Protein AF-A0A955V142-F1 (afdb_monomer_lite)

Foldseek 3Di:
DDDPPPPPDQQQEEEECDDPQLADPCLQVLSVQLRHHYDYDDLVVVPDPDDDDPDPCVVCDLVRHQEYEHELVSDDPDDRSHQYEYEYDPVSVVPDDPDVSYHYAYPSHYNVGVVVVCQVRPPPDRDPFRKGADWAWDWDDDPNDIWTFTFGIDGPQFTWTDTDPVRDDPDDPDDDTDTD

Sequence (180 aa):
MPAPEASWRRRPLIAVHAAPTSLAPSTRKALGALGYELVDVDPAHASRGEPAGAFDPQLVDAQLVDVQLVDAECVDAAAPVAPVVVLGAARSIAARERRPDFAFVRRPAALADLFPVLQTLLEREPRRAPRAPVRFPFRGVHGDRRFVGRVVELSATGCLVELDPAAARPALLEGERLNL

Radius of gyration: 20.72 Å; chains: 1; bounding box: 43×36×57 Å

Structure (mmCIF, N/CA/C/O backbone):
data_AF-A0A955V142-F1
#
_entry.id   AF-A0A955V142-F1
#
loop_
_atom_site.group_PDB
_atom_site.id
_atom_site.type_symbol
_atom_site.label_atom_id
_atom_site.label_alt_id
_atom_site.label_comp_id
_atom_site.label_asym_id
_atom_site.label_entity_id
_atom_site.label_seq_id
_atom_site.pdbx_PDB_ins_code
_atom_site.Cartn_x
_atom_site.Cartn_y
_atom_site.Cartn_z
_atom_site.occupancy
_atom_site.B_iso_or_equiv
_atom_site.auth_seq_id
_atom_site.auth_comp_id
_atom_site.auth_asym_id
_atom_site.auth_atom_id
_atom_site.pdbx_PDB_model_num
ATOM 1 N N . MET A 1 1 ? 8.959 14.805 32.557 1.00 38.22 1 MET A N 1
ATOM 2 C CA . MET A 1 1 ? 8.683 14.083 31.299 1.00 38.22 1 MET A CA 1
ATOM 3 C C . MET A 1 1 ? 7.986 15.044 30.356 1.00 38.22 1 MET A C 1
ATOM 5 O O . MET A 1 1 ? 6.878 15.450 30.688 1.00 38.22 1 MET A O 1
ATOM 9 N N . PRO A 1 2 ? 8.622 15.490 29.263 1.00 29.36 2 PRO A N 1
ATOM 10 C CA . PRO A 1 2 ? 7.902 16.244 28.245 1.00 29.36 2 PRO A CA 1
ATOM 11 C C . PRO A 1 2 ? 6.821 15.341 27.635 1.00 29.36 2 PRO A C 1
ATOM 13 O O . PRO A 1 2 ? 7.047 14.145 27.441 1.00 29.36 2 PRO A O 1
ATOM 16 N N . ALA A 1 3 ? 5.632 15.900 27.405 1.00 28.77 3 ALA A N 1
ATOM 17 C CA . ALA A 1 3 ? 4.551 15.226 26.695 1.00 28.77 3 ALA A CA 1
ATOM 18 C C . ALA A 1 3 ? 5.063 14.724 25.333 1.00 28.77 3 ALA A C 1
ATOM 20 O O . ALA A 1 3 ? 5.911 15.399 24.745 1.00 28.77 3 ALA A O 1
ATOM 21 N N . PRO A 1 4 ? 4.587 13.574 24.817 1.00 37.34 4 PRO A N 1
ATOM 22 C CA . PRO A 1 4 ? 4.931 13.156 23.468 1.00 37.34 4 PRO A CA 1
ATOM 23 C C . PRO A 1 4 ? 4.446 14.250 22.521 1.00 37.34 4 PRO A C 1
ATOM 25 O O . PRO A 1 4 ? 3.242 14.426 22.329 1.00 37.34 4 PRO A O 1
ATOM 28 N N . GLU A 1 5 ? 5.392 15.030 21.997 1.00 32.84 5 GLU A N 1
ATOM 29 C CA . GLU A 1 5 ? 5.128 16.026 20.976 1.00 32.84 5 GLU A CA 1
ATOM 30 C C . GLU A 1 5 ? 4.318 15.336 19.889 1.00 32.84 5 GLU A C 1
ATOM 32 O O . GLU A 1 5 ? 4.717 14.301 19.341 1.00 32.84 5 GLU A O 1
ATOM 37 N N . ALA A 1 6 ? 3.132 15.882 19.636 1.00 38.22 6 ALA A N 1
ATOM 38 C CA . ALA A 1 6 ? 2.303 15.507 18.518 1.00 38.22 6 ALA A CA 1
ATOM 39 C C . ALA A 1 6 ? 3.091 15.833 17.246 1.00 38.22 6 ALA A C 1
ATOM 41 O O . ALA A 1 6 ? 2.924 16.895 16.659 1.00 38.22 6 ALA A O 1
ATOM 42 N N . SER A 1 7 ? 3.986 14.927 16.847 1.00 39.00 7 SER A N 1
ATOM 43 C CA . SER A 1 7 ? 4.569 14.892 15.520 1.00 39.00 7 SER A CA 1
ATOM 44 C C . SER A 1 7 ? 3.402 14.635 14.585 1.00 39.00 7 SER A C 1
ATOM 46 O O . SER A 1 7 ? 2.936 13.512 14.395 1.00 39.00 7 SER A O 1
ATOM 48 N N . TRP A 1 8 ? 2.841 15.713 14.061 1.00 40.00 8 TRP A N 1
ATOM 49 C CA . TRP A 1 8 ? 2.018 15.693 12.867 1.00 40.00 8 TRP A CA 1
ATOM 50 C C . TRP A 1 8 ? 2.911 15.115 11.767 1.00 40.00 8 TRP A C 1
ATOM 52 O O . TRP A 1 8 ? 3.658 15.811 11.087 1.00 40.00 8 TRP A O 1
ATOM 62 N N . ARG A 1 9 ? 2.898 13.779 11.706 1.00 53.41 9 ARG A N 1
ATOM 63 C CA . ARG A 1 9 ? 3.591 12.936 10.744 1.00 53.41 9 ARG A CA 1
ATOM 64 C C . ARG A 1 9 ? 3.195 13.447 9.370 1.00 53.41 9 ARG A C 1
ATOM 66 O O . ARG A 1 9 ? 2.032 13.314 8.984 1.00 53.41 9 ARG A O 1
ATOM 73 N N . ARG A 1 10 ? 4.138 14.060 8.651 1.00 70.56 10 ARG A N 1
ATOM 74 C CA . ARG A 1 10 ? 3.955 14.278 7.217 1.00 70.56 10 ARG A CA 1
ATOM 75 C C . ARG A 1 10 ? 3.597 12.927 6.603 1.00 70.56 10 ARG A C 1
ATOM 77 O O . ARG A 1 10 ? 4.152 11.898 6.993 1.00 70.56 10 ARG A O 1
ATOM 84 N N . ARG A 1 11 ? 2.592 12.931 5.729 1.00 77.62 11 ARG A N 1
ATOM 85 C CA . ARG A 1 11 ? 2.230 11.737 4.968 1.00 77.62 11 ARG A CA 1
ATOM 86 C C . ARG A 1 11 ? 3.447 11.360 4.133 1.00 77.62 11 ARG A C 1
ATOM 88 O O . ARG A 1 11 ? 3.954 12.257 3.464 1.00 77.62 11 ARG A O 1
ATOM 95 N N . PRO A 1 12 ? 3.926 10.106 4.185 1.00 84.94 12 PRO A N 1
ATOM 96 C CA . PRO A 1 12 ? 5.066 9.735 3.372 1.00 84.94 12 PRO A CA 1
ATOM 97 C C . PRO A 1 12 ? 4.739 9.961 1.896 1.00 84.94 12 PRO A C 1
ATOM 99 O O . PRO A 1 12 ? 3.690 9.501 1.421 1.00 84.94 12 PRO A O 1
ATOM 102 N N . LEU A 1 13 ? 5.608 10.693 1.209 1.00 86.75 13 LEU A N 1
ATOM 103 C CA . LEU A 1 13 ? 5.442 11.087 -0.180 1.00 86.75 13 LEU A CA 1
ATOM 104 C C . LEU A 1 13 ? 6.090 10.048 -1.094 1.00 86.75 13 LEU A C 1
ATOM 106 O O . LEU A 1 13 ? 7.286 9.769 -1.013 1.00 86.75 13 LEU A O 1
ATOM 110 N N . ILE A 1 14 ? 5.278 9.489 -1.984 1.00 89.06 14 ILE A N 1
ATOM 111 C CA . ILE A 1 14 ? 5.664 8.472 -2.951 1.00 89.06 14 ILE A CA 1
ATOM 112 C C . ILE A 1 14 ? 5.603 9.084 -4.349 1.00 89.06 14 ILE A C 1
ATOM 114 O O . ILE A 1 14 ? 4.520 9.383 -4.862 1.00 89.06 14 ILE A O 1
ATOM 118 N N . ALA A 1 15 ? 6.762 9.227 -4.983 1.00 87.25 15 ALA A N 1
ATOM 119 C CA . ALA A 1 15 ? 6.852 9.609 -6.387 1.00 87.25 15 ALA A CA 1
ATOM 120 C C . ALA A 1 15 ? 6.585 8.385 -7.272 1.00 87.25 15 ALA A C 1
ATOM 122 O O . ALA A 1 15 ? 7.202 7.337 -7.096 1.00 87.25 15 ALA A O 1
ATOM 123 N N . VAL A 1 16 ? 5.658 8.495 -8.220 1.00 87.25 16 VAL A N 1
ATOM 124 C CA . VAL A 1 16 ? 5.246 7.398 -9.102 1.00 87.25 16 VAL A CA 1
ATOM 125 C C . VAL A 1 16 ? 5.673 7.717 -10.528 1.00 87.25 16 VAL A C 1
ATOM 127 O O . VAL A 1 16 ? 5.004 8.472 -11.221 1.00 87.25 16 VAL A O 1
ATOM 130 N N . HIS A 1 17 ? 6.770 7.105 -10.966 1.00 83.50 17 HIS A N 1
ATOM 131 C CA . HIS A 1 17 ? 7.280 7.155 -12.343 1.00 83.50 17 HIS A CA 1
ATOM 132 C C . HIS A 1 17 ? 6.773 5.984 -13.201 1.00 83.50 17 HIS A C 1
ATOM 134 O O . HIS A 1 17 ? 7.206 5.797 -14.336 1.00 83.50 17 HIS A O 1
ATOM 140 N N . ALA A 1 18 ? 5.913 5.137 -12.635 1.00 81.94 18 ALA A N 1
ATOM 141 C CA . ALA A 1 18 ? 5.373 3.959 -13.294 1.00 81.94 18 ALA A CA 1
ATOM 142 C C . ALA A 1 18 ? 4.053 4.271 -14.012 1.00 81.94 18 ALA A C 1
ATOM 144 O O . ALA A 1 18 ? 3.275 5.120 -13.571 1.00 81.94 18 ALA A O 1
ATOM 145 N N . ALA A 1 19 ? 3.760 3.535 -15.084 1.00 84.06 19 ALA A N 1
ATOM 146 C CA . ALA A 1 19 ? 2.485 3.647 -15.779 1.00 84.06 19 ALA A CA 1
ATOM 147 C C . ALA A 1 19 ? 1.301 3.369 -14.822 1.00 84.06 19 ALA A C 1
ATOM 149 O O . ALA A 1 19 ? 1.414 2.520 -13.931 1.00 84.06 19 ALA A O 1
ATOM 150 N N . PRO A 1 20 ? 0.116 3.979 -15.027 1.00 84.62 20 PRO A N 1
ATOM 151 C CA . PRO A 1 20 ? -1.056 3.720 -14.183 1.00 84.62 20 PRO A CA 1
ATOM 152 C C . PRO A 1 20 ? -1.437 2.234 -14.089 1.00 84.62 20 PRO A C 1
ATOM 154 O O . PRO A 1 20 ? -1.936 1.782 -13.062 1.00 84.62 20 PRO A O 1
ATOM 157 N N . THR A 1 21 ? -1.163 1.459 -15.144 1.00 88.31 21 THR A N 1
ATOM 158 C CA . THR A 1 21 ? -1.394 0.006 -15.208 1.00 88.31 21 THR A CA 1
ATOM 159 C C . THR A 1 21 ? -0.381 -0.830 -14.423 1.00 88.31 21 THR A C 1
ATOM 161 O O . THR A 1 21 ? -0.584 -2.030 -14.244 1.00 88.31 21 THR A O 1
ATOM 164 N N . SER A 1 22 ? 0.722 -0.231 -13.973 1.00 89.44 22 SER A N 1
ATOM 165 C CA . SER A 1 22 ? 1.751 -0.907 -13.179 1.00 89.44 22 SER A CA 1
ATOM 166 C C . SER A 1 22 ? 1.312 -1.137 -11.736 1.00 89.44 22 SER A C 1
ATOM 168 O O . SER A 1 22 ? 1.846 -2.028 -11.076 1.00 89.44 22 SER A O 1
ATOM 170 N N . LEU A 1 23 ? 0.304 -0.400 -11.264 1.00 91.75 23 LEU A N 1
ATOM 171 C CA . LEU A 1 23 ? -0.400 -0.664 -10.013 1.00 91.75 23 LEU A CA 1
ATOM 172 C C . LEU A 1 23 ? -1.677 -1.465 -10.291 1.00 91.75 23 LEU A C 1
ATOM 174 O O . LEU A 1 23 ? -2.392 -1.211 -11.260 1.00 91.75 23 LEU A O 1
ATOM 178 N N . ALA A 1 24 ? -1.998 -2.418 -9.417 1.00 92.44 24 ALA A N 1
ATOM 179 C CA . ALA A 1 24 ? -3.282 -3.109 -9.485 1.00 92.44 24 ALA A CA 1
ATOM 180 C C . ALA A 1 24 ? -4.452 -2.135 -9.221 1.00 92.44 24 ALA A C 1
ATOM 182 O O . ALA A 1 24 ? -4.270 -1.106 -8.552 1.00 92.44 24 ALA A O 1
ATOM 183 N N . PRO A 1 25 ? -5.675 -2.452 -9.694 1.00 91.69 25 PRO A N 1
ATOM 184 C CA . PRO A 1 25 ? -6.849 -1.632 -9.428 1.00 91.69 25 PRO A CA 1
ATOM 185 C C . PRO A 1 25 ? -7.019 -1.370 -7.930 1.00 91.69 25 PRO A C 1
ATOM 187 O O . PRO A 1 25 ? -6.831 -2.255 -7.100 1.00 91.69 25 PRO A O 1
ATOM 190 N N . SER A 1 26 ? -7.411 -0.150 -7.574 1.00 89.38 26 SER A N 1
ATOM 191 C CA . SER A 1 26 ? -7.602 0.297 -6.186 1.00 89.38 26 SER A CA 1
ATOM 192 C C . SER A 1 26 ? -6.343 0.411 -5.316 1.00 89.38 26 SER A C 1
ATOM 194 O O . SER A 1 26 ? -6.451 1.035 -4.262 1.00 89.38 26 SER A O 1
ATOM 196 N N . THR A 1 27 ? -5.159 -0.071 -5.727 1.00 90.62 27 THR A N 1
ATOM 197 C CA . THR A 1 27 ? -3.924 0.050 -4.920 1.00 90.62 27 THR A CA 1
ATOM 198 C C . THR A 1 27 ? -3.623 1.509 -4.571 1.00 90.62 27 THR A C 1
ATOM 200 O O . THR A 1 27 ? -3.429 1.827 -3.401 1.00 90.62 27 THR A O 1
ATOM 203 N N . ARG A 1 28 ? -3.681 2.423 -5.550 1.00 91.56 28 ARG A N 1
ATOM 204 C CA . ARG A 1 28 ? -3.470 3.867 -5.326 1.00 91.56 28 ARG A CA 1
ATOM 205 C C . ARG A 1 28 ? -4.453 4.441 -4.300 1.00 91.56 28 ARG A C 1
ATOM 207 O O . ARG A 1 28 ? -4.043 5.109 -3.355 1.00 91.56 28 ARG A O 1
ATOM 214 N N . LYS A 1 29 ? -5.746 4.132 -4.445 1.00 89.62 29 LYS A N 1
ATOM 215 C CA . LYS A 1 29 ? -6.790 4.568 -3.502 1.00 89.62 29 LYS A CA 1
ATOM 216 C C . LYS A 1 29 ? -6.540 4.017 -2.096 1.00 89.62 29 LYS A C 1
ATOM 218 O O . LYS A 1 29 ? -6.709 4.743 -1.121 1.00 89.62 29 LYS A O 1
ATOM 223 N N . ALA A 1 30 ? -6.135 2.753 -1.992 1.00 89.00 30 ALA A N 1
ATOM 224 C CA . ALA A 1 30 ? -5.856 2.113 -0.716 1.00 89.00 30 ALA A CA 1
ATOM 225 C C . ALA A 1 30 ? -4.620 2.708 -0.029 1.00 89.00 30 ALA A C 1
ATOM 227 O O . ALA A 1 30 ? -4.683 2.996 1.158 1.00 89.00 30 ALA A O 1
ATOM 228 N N . LEU A 1 31 ? -3.535 2.977 -0.761 1.00 89.00 31 LEU A N 1
ATOM 229 C CA . LEU A 1 31 ? -2.362 3.661 -0.207 1.00 89.00 31 LEU A CA 1
ATOM 230 C C . LEU A 1 31 ? -2.708 5.073 0.288 1.00 89.00 31 LEU A C 1
ATOM 232 O O . LEU A 1 31 ? -2.338 5.432 1.405 1.00 89.00 31 LEU A O 1
ATOM 236 N N . GLY A 1 32 ? -3.512 5.825 -0.471 1.00 88.38 32 GLY A N 1
ATOM 237 C CA . GLY A 1 32 ? -4.052 7.111 -0.018 1.00 88.38 32 GLY A CA 1
ATOM 238 C C . GLY A 1 32 ? -4.848 6.993 1.286 1.00 88.38 32 GLY A C 1
ATOM 239 O O . GLY A 1 32 ? -4.664 7.781 2.213 1.00 88.38 32 GLY A O 1
ATOM 240 N N . ALA A 1 33 ? -5.685 5.958 1.398 1.00 84.00 33 ALA A N 1
ATOM 241 C CA . ALA A 1 33 ? -6.415 5.662 2.626 1.00 84.00 33 ALA A CA 1
ATOM 242 C C . ALA A 1 33 ? -5.495 5.232 3.781 1.00 84.00 33 ALA A C 1
ATOM 244 O O . ALA A 1 33 ? -5.842 5.461 4.926 1.00 84.00 33 ALA A O 1
ATOM 245 N N . LEU A 1 34 ? -4.320 4.657 3.527 1.00 83.06 34 LEU A N 1
ATOM 246 C CA . LEU A 1 34 ? -3.349 4.288 4.571 1.00 83.06 34 LEU A CA 1
ATOM 247 C C . LEU A 1 34 ? -2.469 5.459 5.037 1.00 83.06 34 LEU A C 1
ATOM 249 O O . LEU A 1 34 ? -1.675 5.303 5.972 1.00 83.06 34 LEU A O 1
ATOM 253 N N . GLY A 1 35 ? -2.646 6.631 4.423 1.00 84.56 35 GLY A N 1
ATOM 254 C CA . GLY A 1 35 ? -1.938 7.858 4.765 1.00 84.56 35 GLY A CA 1
ATOM 255 C C . GLY A 1 35 ? -0.677 8.108 3.943 1.00 84.56 35 GLY A C 1
ATOM 256 O O . GLY A 1 35 ? 0.111 8.957 4.346 1.00 84.56 35 GLY A O 1
ATOM 257 N N . TYR A 1 36 ? -0.487 7.406 2.823 1.00 87.75 36 TYR A N 1
ATOM 258 C CA . TYR A 1 36 ? 0.553 7.735 1.846 1.00 87.75 36 TYR A CA 1
ATOM 259 C C . TYR A 1 36 ? 0.053 8.799 0.871 1.00 87.75 36 TYR A C 1
ATOM 261 O O . TYR A 1 36 ? -1.122 8.818 0.500 1.00 87.75 36 TYR A O 1
ATOM 269 N N . GLU A 1 37 ? 0.951 9.665 0.426 1.00 89.38 37 GLU A N 1
ATOM 270 C CA . GLU A 1 37 ? 0.685 10.635 -0.630 1.00 89.38 37 GLU A CA 1
ATOM 271 C C . GLU A 1 37 ? 1.367 10.168 -1.916 1.00 89.38 37 GLU A C 1
ATOM 273 O O . GLU A 1 37 ? 2.545 9.838 -1.893 1.00 89.38 37 GLU A O 1
ATOM 278 N N . LEU A 1 38 ? 0.627 10.070 -3.025 1.00 89.19 38 LEU A N 1
ATOM 279 C CA . LEU A 1 38 ? 1.158 9.573 -4.298 1.00 89.19 38 LEU A CA 1
ATOM 280 C C . LEU A 1 38 ? 1.125 10.681 -5.342 1.00 89.19 38 LEU A C 1
ATOM 282 O O . LEU A 1 38 ? 0.039 11.105 -5.748 1.00 89.19 38 LEU A O 1
ATOM 286 N N . VAL A 1 39 ? 2.297 11.069 -5.835 1.00 88.56 39 VAL A N 1
ATOM 287 C CA . VAL A 1 39 ? 2.449 12.063 -6.901 1.00 88.56 39 VAL A CA 1
ATOM 288 C C . VAL A 1 39 ? 2.914 11.357 -8.163 1.00 88.56 39 VAL A C 1
ATOM 290 O O . VAL A 1 39 ? 3.935 10.677 -8.155 1.00 88.56 39 VAL A O 1
ATOM 293 N N . ASP A 1 40 ? 2.136 11.475 -9.239 1.00 84.19 40 ASP A N 1
ATOM 294 C CA . ASP A 1 40 ? 2.555 10.987 -10.552 1.00 84.19 40 ASP A CA 1
ATOM 295 C C . ASP A 1 40 ? 3.662 11.898 -11.083 1.00 84.19 40 ASP A C 1
ATOM 297 O O . ASP A 1 40 ? 3.479 13.112 -11.181 1.00 84.19 40 ASP A O 1
ATOM 301 N N . VAL A 1 41 ? 4.809 11.309 -11.405 1.00 76.88 41 VAL A N 1
ATOM 302 C CA . VAL A 1 41 ? 5.933 12.009 -12.017 1.00 76.88 41 VAL A CA 1
ATOM 303 C C . VAL A 1 41 ? 6.039 11.526 -13.447 1.00 76.88 41 VAL A C 1
ATOM 305 O O . VAL A 1 41 ? 6.181 10.331 -13.703 1.00 76.88 41 VAL A O 1
ATOM 308 N N . ASP A 1 42 ? 5.949 12.460 -14.386 1.00 65.56 42 ASP A N 1
ATOM 309 C CA . ASP A 1 42 ? 6.039 12.135 -15.800 1.00 65.56 42 ASP A CA 1
ATOM 310 C C . ASP A 1 42 ? 7.411 11.493 -16.107 1.00 65.56 42 ASP A C 1
ATOM 312 O O . ASP A 1 42 ? 8.452 12.130 -15.899 1.00 65.56 42 ASP A O 1
ATOM 316 N N . PRO A 1 43 ? 7.453 10.240 -16.603 1.00 53.41 43 PRO A N 1
ATOM 317 C CA . PRO A 1 43 ? 8.704 9.555 -16.921 1.00 53.41 43 PRO A CA 1
ATOM 318 C C . PRO A 1 43 ? 9.522 10.278 -18.004 1.00 53.41 43 PRO A C 1
ATOM 320 O O . PRO A 1 43 ? 10.748 10.135 -18.039 1.00 53.41 43 PRO A O 1
ATOM 323 N N . ALA A 1 44 ? 8.890 11.113 -18.843 1.00 50.62 44 ALA A N 1
ATOM 324 C CA . ALA A 1 44 ? 9.597 11.946 -19.817 1.00 50.62 44 ALA A CA 1
ATOM 325 C C . ALA A 1 44 ? 10.515 12.993 -19.156 1.00 50.62 44 ALA A C 1
ATOM 327 O O . ALA A 1 44 ? 11.509 13.401 -19.761 1.00 50.62 44 ALA A O 1
ATOM 328 N N . HIS A 1 45 ? 10.225 13.383 -17.911 1.00 48.84 45 HIS A N 1
ATOM 329 C CA . HIS A 1 45 ? 10.986 14.379 -17.155 1.00 48.84 45 HIS A CA 1
ATOM 330 C C . HIS A 1 45 ? 12.094 13.769 -16.282 1.00 48.84 45 HIS A C 1
ATOM 332 O O . HIS A 1 45 ? 13.065 14.451 -15.977 1.00 48.84 45 HIS A O 1
ATOM 338 N N . ALA A 1 46 ? 12.009 12.482 -15.925 1.00 44.69 46 ALA A N 1
ATOM 339 C CA . ALA A 1 46 ? 13.054 11.800 -15.148 1.00 44.69 46 ALA A CA 1
ATOM 340 C C . ALA A 1 46 ? 14.307 11.460 -15.981 1.00 44.69 46 ALA A C 1
ATOM 342 O O . ALA A 1 46 ? 15.396 11.309 -15.438 1.00 44.69 46 ALA A O 1
ATOM 343 N N . SER A 1 47 ? 14.152 11.369 -17.306 1.00 41.62 47 SER A N 1
ATOM 344 C CA . SER A 1 47 ? 15.179 10.862 -18.231 1.00 41.62 47 SER A CA 1
ATOM 345 C C . SER A 1 47 ? 16.101 11.949 -18.804 1.00 41.62 47 SER A C 1
ATOM 347 O O . SER A 1 47 ? 17.009 11.652 -19.580 1.00 41.62 47 SER A O 1
ATOM 349 N N . ARG A 1 48 ? 15.847 13.230 -18.504 1.00 37.31 48 ARG A N 1
ATOM 350 C CA . ARG A 1 48 ? 16.614 14.357 -19.051 1.00 37.31 48 ARG A CA 1
ATOM 351 C C . ARG A 1 48 ? 17.265 15.118 -17.914 1.00 37.31 48 ARG A C 1
ATOM 353 O O . ARG A 1 48 ? 16.627 15.926 -17.253 1.00 37.31 48 ARG A O 1
ATOM 360 N N . GLY A 1 49 ? 18.553 14.878 -17.716 1.00 41.34 49 GLY A N 1
ATOM 361 C CA . GLY A 1 49 ? 19.396 15.691 -16.846 1.00 41.34 49 GLY A CA 1
ATOM 362 C C . GLY A 1 49 ? 19.648 17.103 -17.387 1.00 41.34 49 GLY A C 1
ATOM 363 O O . GLY A 1 49 ? 20.805 17.489 -17.442 1.00 41.34 49 GLY A O 1
ATOM 364 N N . GLU A 1 50 ? 18.615 17.856 -17.791 1.00 32.31 50 GLU A N 1
ATOM 365 C CA . GLU A 1 50 ? 18.704 19.282 -18.151 1.00 32.31 50 GLU A CA 1
ATOM 366 C C . GLU A 1 50 ? 17.392 20.058 -17.885 1.00 32.31 50 GLU A C 1
ATOM 368 O O . GLU A 1 50 ? 16.313 19.459 -17.881 1.00 32.31 50 GLU A O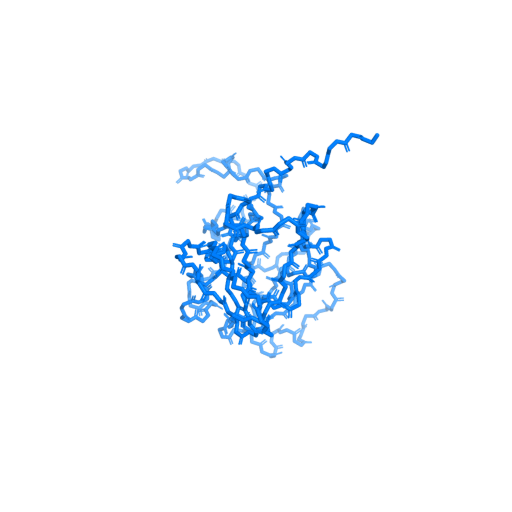 1
ATOM 373 N N . PRO A 1 51 ? 17.461 21.384 -17.624 1.00 40.97 51 PRO A N 1
ATOM 374 C CA . PRO A 1 51 ? 16.386 22.122 -16.974 1.00 40.97 51 PRO A CA 1
ATOM 375 C C . PRO A 1 51 ? 15.325 22.687 -17.934 1.00 40.97 51 PRO A C 1
ATOM 377 O O . PRO A 1 51 ? 15.628 23.230 -18.990 1.00 40.97 51 PRO A O 1
ATOM 380 N N . ALA A 1 52 ? 14.090 22.650 -17.423 1.00 40.62 52 ALA A N 1
ATOM 381 C CA . ALA A 1 52 ? 12.926 23.502 -17.688 1.00 40.62 52 ALA A CA 1
ATOM 382 C C . ALA A 1 52 ? 12.272 23.499 -19.086 1.00 40.62 52 ALA A C 1
ATOM 384 O O . ALA A 1 52 ? 12.793 24.013 -20.071 1.00 40.62 52 ALA A O 1
ATOM 385 N N . GLY A 1 53 ? 11.006 23.066 -19.103 1.00 30.92 53 GLY A N 1
ATOM 386 C CA . GLY A 1 53 ? 10.082 23.321 -20.204 1.00 30.92 53 GLY A CA 1
ATOM 387 C C . GLY A 1 53 ? 8.722 22.644 -20.041 1.00 30.92 53 GLY A C 1
ATOM 388 O O . GLY A 1 53 ? 8.408 21.747 -20.810 1.00 30.92 53 GLY A O 1
ATOM 389 N N . ALA A 1 54 ? 7.921 23.123 -19.081 1.00 33.84 54 ALA A N 1
ATOM 390 C CA . ALA A 1 54 ? 6.481 22.854 -18.912 1.00 33.84 54 ALA A CA 1
ATOM 391 C C . ALA A 1 54 ? 6.031 21.550 -18.212 1.00 33.84 54 ALA A C 1
ATOM 393 O O . ALA A 1 54 ? 5.006 20.976 -18.557 1.00 33.84 54 ALA A O 1
ATOM 394 N N . PHE A 1 55 ? 6.719 21.166 -17.142 1.00 34.84 55 PHE A N 1
ATOM 395 C CA . PHE A 1 55 ? 6.131 20.643 -15.900 1.00 34.84 55 PHE A CA 1
ATOM 396 C C . PHE A 1 55 ? 7.181 20.946 -14.843 1.00 34.84 55 PHE A C 1
ATOM 398 O O . PHE A 1 55 ? 8.319 20.547 -15.045 1.00 34.84 55 PHE A O 1
ATOM 405 N N . ASP A 1 56 ? 6.873 21.734 -13.813 1.00 35.25 56 ASP A N 1
ATOM 406 C CA . ASP A 1 56 ? 7.893 22.156 -12.851 1.00 35.25 56 ASP A CA 1
ATOM 407 C C . ASP A 1 56 ? 8.241 20.991 -11.905 1.00 35.25 56 ASP A C 1
ATOM 409 O O . ASP A 1 56 ? 7.472 20.708 -10.980 1.00 35.25 56 ASP A O 1
ATOM 413 N N . PRO A 1 57 ? 9.370 20.282 -12.103 1.00 38.84 57 PRO A N 1
ATOM 414 C CA . PRO A 1 57 ? 9.789 19.200 -11.227 1.00 38.84 57 PRO A CA 1
ATOM 415 C C . PRO A 1 57 ? 10.359 19.768 -9.916 1.00 38.84 57 PRO A C 1
ATOM 417 O O . PRO A 1 57 ? 10.657 18.998 -9.010 1.00 38.84 57 PRO A O 1
ATOM 420 N N . GLN A 1 58 ? 10.480 21.102 -9.774 1.00 37.59 58 GLN A N 1
ATOM 421 C CA . GLN A 1 58 ? 10.883 21.751 -8.523 1.00 37.59 58 GLN A CA 1
ATOM 422 C C . GLN A 1 58 ? 9.806 21.687 -7.434 1.00 37.59 58 GLN A C 1
ATOM 424 O O . GLN A 1 58 ? 10.106 21.997 -6.283 1.00 37.59 58 GLN A O 1
ATOM 429 N N . LEU A 1 59 ? 8.569 21.265 -7.735 1.00 38.41 59 LEU A N 1
ATOM 430 C CA . LEU A 1 59 ? 7.556 21.110 -6.683 1.00 38.41 59 LEU A CA 1
ATOM 431 C C . LEU A 1 59 ? 7.720 19.820 -5.864 1.00 38.41 59 LEU A C 1
ATOM 433 O O . LEU A 1 59 ? 7.169 19.713 -4.770 1.00 38.41 59 LEU A O 1
ATOM 437 N N . VAL A 1 60 ? 8.485 18.854 -6.374 1.00 43.03 60 VAL A N 1
ATOM 438 C CA . VAL A 1 60 ? 8.855 17.640 -5.648 1.00 43.03 60 VAL A CA 1
ATOM 439 C C . VAL A 1 60 ? 10.374 17.581 -5.626 1.00 43.03 60 VAL A C 1
ATOM 441 O O . VAL A 1 60 ? 11.007 16.834 -6.366 1.00 43.03 60 VAL A O 1
ATOM 444 N N . ASP A 1 61 ? 10.960 18.441 -4.795 1.00 44.31 61 ASP A N 1
ATOM 445 C CA . ASP A 1 61 ? 12.378 18.374 -4.463 1.00 44.31 61 ASP A CA 1
ATOM 446 C C . ASP A 1 61 ? 12.715 16.917 -4.103 1.00 44.31 61 ASP A C 1
ATOM 448 O O . ASP A 1 61 ? 12.009 16.296 -3.305 1.00 44.31 61 ASP A O 1
ATOM 452 N N . ALA A 1 62 ? 13.756 16.329 -4.696 1.00 44.28 62 ALA A N 1
ATOM 453 C CA . ALA A 1 62 ? 14.134 14.939 -4.421 1.00 44.28 62 ALA A CA 1
ATOM 454 C C . ALA A 1 62 ? 14.473 14.716 -2.930 1.00 44.28 62 ALA A C 1
ATOM 456 O O . ALA A 1 62 ? 14.480 13.579 -2.467 1.00 44.28 62 ALA A O 1
ATOM 457 N N . GLN A 1 63 ? 14.691 15.801 -2.173 1.00 44.66 63 GLN A N 1
ATOM 458 C CA . GLN A 1 63 ? 14.830 15.815 -0.712 1.00 44.66 63 GLN A CA 1
ATOM 459 C C . GLN A 1 63 ? 13.500 15.683 0.062 1.00 44.66 63 GLN A C 1
ATOM 461 O O . GLN A 1 63 ? 13.518 15.477 1.274 1.00 44.66 63 GLN A O 1
ATOM 466 N N . LEU A 1 64 ? 12.352 15.827 -0.607 1.00 55.25 64 LEU A N 1
ATOM 467 C CA . LEU A 1 64 ? 11.002 15.692 -0.043 1.00 55.25 64 LEU A CA 1
ATOM 468 C C . LEU A 1 64 ? 10.344 14.345 -0.377 1.00 55.25 64 LEU A C 1
ATOM 470 O O . LEU A 1 64 ? 9.284 14.048 0.170 1.00 55.25 64 LEU A O 1
ATOM 474 N N . VAL A 1 65 ? 10.933 13.551 -1.279 1.00 64.69 65 VAL A N 1
ATOM 475 C CA . VAL A 1 65 ? 10.419 12.230 -1.664 1.00 64.69 65 VAL A CA 1
ATOM 476 C C . VAL A 1 65 ? 10.958 11.180 -0.716 1.00 64.69 65 VAL A C 1
ATOM 478 O O . VAL A 1 65 ? 12.168 10.982 -0.627 1.00 64.69 65 VAL A O 1
ATOM 481 N N . ASP A 1 66 ? 10.059 10.446 -0.071 1.00 73.12 66 ASP A N 1
ATOM 482 C CA . ASP A 1 66 ? 10.474 9.387 0.835 1.00 73.12 66 ASP A CA 1
ATOM 483 C C . ASP A 1 66 ? 10.747 8.069 0.086 1.00 73.12 66 ASP A C 1
ATOM 485 O O . ASP A 1 66 ? 11.659 7.338 0.459 1.00 73.12 66 ASP A O 1
ATOM 489 N N . VAL A 1 67 ? 9.988 7.761 -0.980 1.00 79.25 67 VAL A N 1
ATOM 490 C CA . VAL A 1 67 ? 10.172 6.570 -1.843 1.00 79.25 67 VAL A CA 1
ATOM 491 C C . VAL A 1 67 ? 9.788 6.861 -3.299 1.00 79.25 67 VAL A C 1
ATOM 493 O O . VAL A 1 67 ? 8.831 7.585 -3.571 1.00 79.25 67 VAL A O 1
ATOM 496 N N . GLN A 1 68 ? 10.476 6.216 -4.245 1.00 82.44 68 GLN A N 1
ATOM 497 C CA . GLN A 1 68 ? 10.137 6.240 -5.673 1.00 82.44 68 GLN A CA 1
ATOM 498 C C . GLN A 1 68 ? 9.593 4.885 -6.152 1.00 82.44 68 GLN A C 1
ATOM 500 O O . GLN A 1 68 ? 10.203 3.846 -5.904 1.00 82.44 68 GLN A O 1
ATOM 505 N N . LEU A 1 69 ? 8.471 4.882 -6.875 1.00 76.00 69 LEU A N 1
ATOM 506 C CA . LEU A 1 69 ? 7.955 3.728 -7.617 1.00 76.00 69 LEU A CA 1
ATOM 507 C C . LEU A 1 69 ? 8.308 3.885 -9.089 1.00 76.00 69 LEU A C 1
ATOM 509 O O . LEU A 1 69 ? 7.844 4.820 -9.740 1.00 76.00 69 LEU A O 1
ATOM 513 N N . VAL A 1 70 ? 9.096 2.960 -9.623 1.00 80.06 70 VAL A N 1
ATOM 514 C CA . VAL A 1 70 ? 9.630 3.067 -10.984 1.00 80.06 70 VAL A CA 1
ATOM 515 C C . VAL A 1 70 ? 9.353 1.776 -11.732 1.00 80.06 70 VAL A C 1
ATOM 517 O O . VAL A 1 70 ? 9.540 0.685 -11.196 1.00 80.06 70 VAL A O 1
ATOM 520 N N . ASP A 1 71 ? 8.904 1.877 -12.979 1.00 74.62 71 ASP A N 1
ATOM 521 C CA . ASP A 1 71 ? 8.823 0.707 -13.843 1.00 74.62 71 ASP A CA 1
ATOM 522 C C . ASP A 1 71 ? 10.221 0.153 -14.119 1.00 74.62 71 ASP A C 1
ATOM 524 O O . ASP A 1 71 ? 11.178 0.897 -14.325 1.00 74.62 71 ASP A O 1
ATOM 528 N N . ALA A 1 72 ? 10.350 -1.172 -14.163 1.00 73.62 72 ALA A N 1
ATOM 529 C CA . ALA A 1 72 ? 11.614 -1.824 -14.473 1.00 73.62 72 ALA A CA 1
ATOM 530 C C . ALA A 1 72 ? 12.223 -1.275 -15.774 1.00 73.62 72 ALA A C 1
ATOM 532 O O . ALA A 1 72 ? 13.434 -1.173 -15.897 1.00 73.62 72 ALA A O 1
ATOM 533 N N . GLU A 1 73 ? 11.429 -0.884 -16.754 1.00 71.06 73 GLU A N 1
ATOM 534 C CA . GLU A 1 73 ? 11.944 -0.357 -18.014 1.00 71.06 73 GLU A CA 1
ATOM 535 C C . GLU A 1 73 ? 12.620 1.029 -17.885 1.00 71.06 73 GLU A C 1
ATOM 537 O O . GLU A 1 73 ? 13.380 1.397 -18.774 1.00 71.06 73 GLU A O 1
ATOM 542 N N . CYS A 1 74 ? 12.420 1.755 -16.777 1.00 65.69 74 CYS A N 1
ATOM 543 C CA . CYS A 1 74 ? 12.857 3.146 -16.576 1.00 65.69 74 CYS A CA 1
ATOM 544 C C . CYS A 1 74 ? 13.987 3.319 -15.542 1.00 65.69 74 CYS A C 1
ATOM 546 O O . CYS A 1 74 ? 14.285 4.438 -15.138 1.00 65.69 74 CYS A O 1
ATOM 548 N N . VAL A 1 75 ? 14.587 2.229 -15.052 1.00 68.06 75 VAL A N 1
ATOM 549 C CA . VAL A 1 75 ? 15.650 2.309 -14.033 1.00 68.06 75 VAL A CA 1
ATOM 550 C C . VAL A 1 75 ? 17.005 2.591 -14.686 1.00 68.06 75 VAL A C 1
ATOM 552 O O . VAL A 1 75 ? 17.566 1.694 -15.322 1.00 68.06 75 VAL A O 1
ATOM 555 N N . ASP A 1 76 ? 17.536 3.794 -14.455 1.00 64.88 76 ASP A N 1
ATOM 556 C CA . ASP A 1 76 ? 18.896 4.204 -14.823 1.00 64.88 76 ASP A CA 1
ATOM 557 C C . ASP A 1 76 ? 19.950 3.801 -13.775 1.00 64.88 76 ASP A C 1
ATOM 559 O O . ASP A 1 76 ? 19.654 3.543 -12.607 1.00 64.88 76 ASP A O 1
ATOM 563 N N . ALA A 1 77 ? 21.220 3.744 -14.196 1.00 55.12 77 ALA A N 1
ATOM 564 C CA . ALA A 1 77 ? 22.343 3.267 -13.379 1.00 55.12 77 ALA A CA 1
ATOM 565 C C . ALA A 1 77 ? 22.785 4.227 -12.252 1.00 55.12 77 ALA A C 1
ATOM 567 O O . ALA A 1 77 ? 23.593 3.836 -11.398 1.00 55.12 77 ALA A O 1
ATOM 568 N N . ALA A 1 78 ? 22.268 5.460 -12.234 1.00 55.34 78 ALA A N 1
ATOM 569 C CA . ALA A 1 78 ? 22.615 6.474 -11.243 1.00 55.34 78 ALA A CA 1
ATOM 570 C C . ALA A 1 78 ? 22.254 6.038 -9.809 1.00 55.34 78 ALA A C 1
ATOM 572 O O . ALA A 1 78 ? 21.376 5.198 -9.586 1.00 55.34 78 ALA A O 1
ATOM 573 N N . ALA A 1 79 ? 22.974 6.578 -8.824 1.00 56.41 79 ALA A N 1
ATOM 574 C CA . ALA A 1 79 ? 22.654 6.365 -7.417 1.00 56.41 79 ALA A CA 1
ATOM 575 C C . ALA A 1 79 ? 21.359 7.126 -7.081 1.00 56.41 79 ALA A C 1
ATOM 577 O O . ALA A 1 79 ? 21.294 8.332 -7.333 1.00 56.41 79 ALA A O 1
ATOM 578 N N . PRO A 1 80 ? 20.321 6.453 -6.562 1.00 64.88 80 PRO A N 1
ATOM 579 C CA . PRO A 1 80 ? 19.058 7.115 -6.289 1.00 64.88 80 PRO A CA 1
ATOM 580 C C . PRO A 1 80 ? 19.158 7.997 -5.037 1.00 64.88 80 PRO A C 1
ATOM 582 O O . PRO A 1 80 ? 19.857 7.670 -4.081 1.00 64.88 80 PRO A O 1
ATOM 585 N N . VAL A 1 81 ? 18.439 9.122 -5.046 1.00 67.44 81 VAL A N 1
ATOM 586 C CA . VAL A 1 81 ? 18.406 10.096 -3.933 1.00 67.44 81 VAL A CA 1
ATOM 587 C C . VAL A 1 81 ? 17.462 9.645 -2.803 1.00 67.44 81 VAL A C 1
ATOM 589 O O . VAL A 1 81 ? 17.599 10.087 -1.668 1.00 67.44 81 VAL A O 1
ATOM 592 N N . ALA A 1 82 ? 16.545 8.719 -3.098 1.00 74.44 82 ALA A N 1
ATOM 593 C CA . ALA A 1 82 ? 15.617 8.091 -2.159 1.00 74.44 82 ALA A CA 1
ATOM 594 C C . ALA A 1 82 ? 15.506 6.584 -2.467 1.00 74.44 82 ALA A C 1
ATOM 596 O O . ALA A 1 82 ? 15.810 6.178 -3.591 1.00 74.44 82 ALA A O 1
ATOM 597 N N . PRO A 1 83 ? 15.054 5.739 -1.524 1.00 82.75 83 PRO A N 1
ATOM 598 C CA . PRO A 1 83 ? 14.808 4.327 -1.797 1.00 82.75 83 PRO A CA 1
ATOM 599 C C . PRO A 1 83 ? 13.884 4.115 -3.006 1.00 82.75 83 PRO A C 1
ATOM 601 O O . PRO A 1 83 ? 12.855 4.784 -3.152 1.00 82.75 83 PRO A O 1
ATOM 604 N N . VAL A 1 84 ? 14.233 3.151 -3.861 1.00 83.19 84 VAL A N 1
ATOM 605 C CA . VAL A 1 84 ? 13.497 2.869 -5.102 1.00 83.19 84 VAL A CA 1
ATOM 606 C C . VAL A 1 84 ? 12.826 1.503 -5.023 1.00 83.19 84 VAL A C 1
ATOM 608 O O . VAL A 1 84 ? 13.466 0.486 -4.756 1.00 83.19 84 VAL A O 1
ATOM 611 N N . VAL A 1 85 ? 11.530 1.464 -5.321 1.00 87.50 85 VAL A N 1
ATOM 612 C CA . VAL A 1 85 ? 10.770 0.233 -5.535 1.00 87.50 85 VAL A CA 1
ATOM 613 C C . VAL A 1 85 ? 10.536 0.056 -7.031 1.00 87.50 85 VAL A C 1
ATOM 615 O O . VAL A 1 85 ? 9.811 0.817 -7.672 1.00 87.50 85 VAL A O 1
ATOM 618 N N . VAL A 1 86 ? 11.142 -0.984 -7.588 1.00 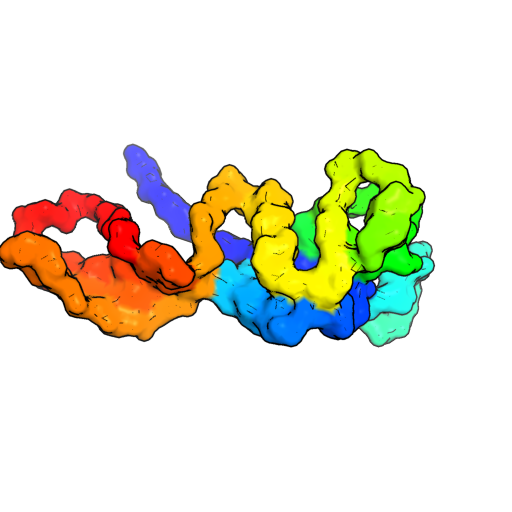85.56 86 VAL A N 1
ATOM 619 C CA . VAL A 1 86 ? 11.040 -1.337 -9.000 1.00 85.56 86 VAL A CA 1
ATOM 620 C C . VAL A 1 86 ? 9.836 -2.240 -9.225 1.00 85.56 86 VAL A C 1
ATOM 622 O O . VAL A 1 86 ? 9.739 -3.331 -8.657 1.00 85.56 86 VAL A O 1
ATOM 625 N N . LEU A 1 87 ? 8.939 -1.811 -10.107 1.00 87.31 87 LEU A N 1
ATOM 626 C CA . LEU A 1 87 ? 7.768 -2.562 -10.532 1.00 87.31 87 LEU A CA 1
ATOM 627 C C . LEU A 1 87 ? 8.090 -3.307 -11.831 1.00 87.31 87 LEU A C 1
ATOM 629 O O . LEU A 1 87 ? 8.348 -2.696 -12.864 1.00 87.31 87 LEU A O 1
ATOM 633 N N . GLY A 1 88 ? 8.080 -4.640 -11.814 1.00 84.44 88 GLY A N 1
ATOM 634 C CA . GLY A 1 88 ? 8.469 -5.419 -12.994 1.00 84.44 88 GLY A CA 1
ATOM 635 C C . GLY A 1 88 ? 7.762 -6.757 -13.150 1.00 84.44 88 GLY A C 1
ATOM 636 O O . GLY A 1 88 ? 7.118 -7.269 -12.239 1.00 84.44 88 GLY A O 1
ATOM 637 N N . ALA A 1 89 ? 7.899 -7.365 -14.327 1.00 80.56 89 ALA A N 1
ATOM 638 C CA . ALA A 1 89 ? 7.574 -8.778 -14.496 1.00 80.56 89 ALA A CA 1
ATOM 639 C C . ALA A 1 89 ? 8.613 -9.652 -13.770 1.00 80.56 89 ALA A C 1
ATOM 641 O O . ALA A 1 89 ? 9.771 -9.260 -13.625 1.00 80.56 89 ALA A O 1
ATOM 642 N N . ALA A 1 90 ? 8.235 -10.874 -13.381 1.00 73.31 90 ALA A N 1
ATOM 643 C CA . ALA A 1 90 ? 9.119 -11.809 -12.671 1.00 73.31 90 ALA A CA 1
ATOM 644 C C . ALA A 1 90 ? 10.487 -11.997 -13.355 1.00 73.31 90 ALA A C 1
ATOM 646 O O . ALA A 1 90 ? 11.522 -11.978 -12.695 1.00 73.31 90 ALA A O 1
ATOM 647 N N . ARG A 1 91 ? 10.481 -12.117 -14.689 1.00 69.75 91 ARG A N 1
ATOM 648 C CA . ARG A 1 91 ? 11.689 -12.243 -15.517 1.00 69.75 91 ARG A CA 1
ATOM 649 C C . ARG A 1 91 ? 12.556 -10.980 -15.516 1.00 69.75 91 ARG A C 1
ATOM 651 O O . ARG A 1 91 ? 13.772 -11.088 -15.462 1.00 69.75 91 ARG A O 1
ATOM 658 N N . SER A 1 92 ? 11.937 -9.799 -15.521 1.00 69.12 92 SER A N 1
ATOM 659 C CA . SER A 1 92 ? 12.638 -8.509 -15.524 1.00 69.12 92 SER A CA 1
ATOM 660 C C . SER A 1 92 ? 13.286 -8.212 -14.170 1.00 69.12 92 SER A C 1
ATOM 662 O O . SER A 1 92 ? 14.349 -7.607 -14.117 1.00 69.12 92 SER A O 1
ATOM 664 N N . ILE A 1 93 ? 12.660 -8.666 -13.079 1.00 68.44 93 ILE A N 1
ATOM 665 C CA . ILE A 1 93 ? 13.212 -8.582 -11.720 1.00 68.44 93 ILE A CA 1
ATOM 666 C C . ILE A 1 93 ? 14.387 -9.555 -11.560 1.00 68.44 93 ILE A C 1
ATOM 668 O O . ILE A 1 93 ? 15.413 -9.189 -11.002 1.00 68.44 93 ILE A O 1
ATOM 672 N N . ALA A 1 94 ? 14.255 -10.786 -12.067 1.00 64.19 94 ALA A N 1
ATOM 673 C CA . ALA A 1 94 ? 15.302 -11.803 -11.963 1.00 64.19 94 ALA A CA 1
ATOM 674 C C . ALA A 1 94 ? 16.559 -11.474 -12.788 1.00 64.19 94 ALA A C 1
ATOM 676 O O . ALA A 1 94 ? 17.656 -11.846 -12.385 1.00 64.19 94 ALA A O 1
ATOM 677 N N . ALA A 1 95 ? 16.398 -10.790 -13.925 1.00 60.75 95 ALA A N 1
ATOM 678 C CA . ALA A 1 95 ? 17.503 -10.397 -14.799 1.00 60.75 95 ALA A CA 1
ATOM 679 C C . ALA A 1 95 ? 18.289 -9.176 -14.293 1.00 60.75 95 ALA A C 1
ATOM 681 O O . ALA A 1 95 ? 19.371 -8.900 -14.806 1.00 60.75 95 ALA A O 1
ATOM 682 N N . ARG A 1 96 ? 17.760 -8.429 -13.314 1.00 63.25 96 ARG A N 1
ATOM 683 C CA . ARG A 1 96 ? 18.466 -7.286 -12.739 1.00 63.25 96 ARG A CA 1
ATOM 684 C C . ARG A 1 96 ? 19.373 -7.718 -11.599 1.00 63.25 96 ARG A C 1
ATOM 686 O O . ARG A 1 96 ? 18.966 -8.442 -10.693 1.00 63.25 96 ARG A O 1
ATOM 693 N N . GLU A 1 97 ? 20.599 -7.211 -11.646 1.00 58.12 97 GLU A N 1
ATOM 694 C CA . GLU A 1 97 ? 21.552 -7.311 -10.552 1.00 58.12 97 GLU A CA 1
ATOM 695 C C . GLU A 1 97 ? 20.901 -6.724 -9.292 1.00 58.12 97 GLU A C 1
ATOM 697 O O . GLU A 1 97 ? 20.395 -5.596 -9.308 1.00 58.12 97 GLU A O 1
ATOM 702 N N . ARG A 1 98 ? 20.818 -7.529 -8.226 1.00 60.78 98 ARG A N 1
ATOM 703 C CA . ARG A 1 98 ? 20.171 -7.144 -6.967 1.00 60.78 98 ARG A CA 1
ATOM 704 C C . ARG A 1 98 ? 21.014 -6.081 -6.276 1.00 60.78 98 ARG A C 1
ATOM 706 O O . ARG A 1 98 ? 21.810 -6.381 -5.392 1.00 60.78 98 ARG A O 1
ATOM 713 N N . ARG A 1 99 ? 20.845 -4.836 -6.702 1.00 66.12 99 ARG A N 1
ATOM 714 C CA . ARG A 1 99 ? 21.369 -3.675 -5.994 1.00 66.12 99 ARG A CA 1
ATOM 715 C C . ARG A 1 99 ? 20.667 -3.606 -4.628 1.00 66.12 99 ARG A C 1
ATOM 717 O O . ARG A 1 99 ? 19.440 -3.704 -4.597 1.00 66.12 99 ARG A O 1
ATOM 724 N N . PRO A 1 100 ? 21.408 -3.461 -3.518 1.00 64.31 100 PRO A N 1
ATOM 725 C CA . PRO A 1 100 ? 20.833 -3.476 -2.171 1.00 64.31 100 PRO A CA 1
ATOM 726 C C . PRO A 1 100 ? 19.853 -2.319 -1.925 1.00 64.31 100 PRO A C 1
ATOM 728 O O . PRO A 1 100 ? 18.955 -2.450 -1.101 1.00 64.31 100 PRO A O 1
ATOM 731 N N . ASP A 1 101 ? 19.980 -1.229 -2.686 1.00 69.00 101 ASP A N 1
ATOM 732 C CA . ASP A 1 101 ? 19.171 -0.012 -2.535 1.00 69.00 101 ASP A CA 1
ATOM 733 C C . ASP A 1 101 ? 17.809 -0.077 -3.255 1.00 69.00 101 ASP A C 1
ATOM 735 O O . ASP A 1 101 ? 17.025 0.873 -3.202 1.00 69.00 101 ASP A O 1
ATOM 739 N N . PHE A 1 102 ? 17.525 -1.186 -3.952 1.00 77.69 102 PHE A N 1
ATOM 740 C CA . PHE A 1 102 ? 16.294 -1.381 -4.714 1.00 77.69 102 PHE A CA 1
ATOM 741 C C . PHE A 1 102 ? 15.449 -2.498 -4.106 1.00 77.69 102 PHE A C 1
ATOM 743 O O . PHE A 1 102 ? 15.899 -3.634 -3.938 1.00 77.69 102 PHE A O 1
ATOM 750 N N . ALA A 1 103 ? 14.179 -2.196 -3.858 1.00 84.94 103 ALA A N 1
ATOM 751 C CA . ALA A 1 103 ? 13.163 -3.209 -3.616 1.00 84.94 103 ALA A CA 1
ATOM 752 C C . ALA A 1 103 ? 12.452 -3.557 -4.927 1.00 84.94 103 ALA A C 1
ATOM 754 O O . ALA A 1 103 ? 12.357 -2.732 -5.832 1.00 84.94 103 ALA A O 1
ATOM 755 N N . PHE A 1 104 ? 11.927 -4.774 -5.041 1.00 86.69 104 PHE A N 1
ATOM 756 C CA . PHE A 1 104 ? 11.291 -5.243 -6.271 1.00 86.69 104 PHE A CA 1
ATOM 757 C C . PHE A 1 104 ? 9.898 -5.790 -5.981 1.00 86.69 104 PHE A C 1
ATOM 759 O O . PHE A 1 104 ? 9.733 -6.652 -5.119 1.00 86.69 104 PHE A O 1
ATOM 766 N N . VAL A 1 105 ? 8.904 -5.325 -6.737 1.00 89.44 105 VAL A N 1
ATOM 767 C CA . VAL A 1 105 ? 7.504 -5.753 -6.630 1.00 89.44 105 VAL A CA 1
ATOM 768 C C . VAL A 1 105 ? 6.991 -6.146 -8.013 1.00 89.44 105 VAL A C 1
ATOM 770 O O . VAL A 1 105 ? 7.314 -5.526 -9.028 1.00 89.44 105 VAL A O 1
ATOM 773 N N . ARG A 1 106 ? 6.205 -7.224 -8.080 1.00 89.50 106 ARG A N 1
ATOM 774 C CA . ARG A 1 106 ? 5.652 -7.696 -9.353 1.00 89.50 106 ARG A CA 1
ATOM 775 C C . ARG A 1 106 ? 4.536 -6.778 -9.847 1.00 89.50 106 ARG A C 1
ATOM 777 O O . ARG A 1 106 ? 3.719 -6.321 -9.059 1.00 89.50 106 ARG A O 1
ATOM 784 N N . ARG A 1 107 ? 4.471 -6.563 -11.164 1.00 88.81 107 ARG A N 1
ATOM 785 C CA . ARG A 1 107 ? 3.327 -5.907 -11.819 1.00 88.81 107 ARG A CA 1
ATOM 786 C C . ARG A 1 107 ? 2.198 -6.904 -12.137 1.00 88.81 107 ARG A C 1
ATOM 788 O O . ARG A 1 107 ? 2.509 -8.037 -12.513 1.00 88.81 107 ARG A O 1
ATOM 795 N N . PRO A 1 108 ? 0.922 -6.473 -12.089 1.00 90.38 108 PRO A N 1
ATOM 796 C CA . PRO A 1 108 ? 0.464 -5.207 -11.510 1.00 90.38 108 PRO A CA 1
ATOM 797 C C . PRO A 1 108 ? 0.619 -5.237 -9.980 1.00 90.38 108 PRO A C 1
ATOM 799 O O . PRO A 1 108 ? 0.228 -6.208 -9.339 1.00 90.38 108 PRO A O 1
ATOM 802 N N . ALA A 1 109 ? 1.198 -4.188 -9.395 1.00 90.25 109 ALA A N 1
ATOM 803 C CA . ALA A 1 109 ? 1.541 -4.170 -7.978 1.00 90.25 109 ALA A CA 1
ATOM 804 C C . ALA A 1 109 ? 0.275 -4.076 -7.119 1.00 90.25 109 ALA A C 1
ATOM 806 O O . ALA A 1 109 ? -0.401 -3.038 -7.063 1.00 90.25 109 ALA A O 1
ATOM 807 N N . ALA A 1 110 ? -0.063 -5.186 -6.468 1.00 91.56 110 ALA A N 1
ATOM 808 C CA . ALA A 1 110 ? -1.151 -5.246 -5.511 1.00 91.56 110 ALA A CA 1
ATOM 809 C C . ALA A 1 110 ? -0.723 -4.627 -4.178 1.00 91.56 110 ALA A C 1
ATOM 811 O O . ALA A 1 110 ? 0.449 -4.661 -3.800 1.00 91.56 110 ALA A O 1
ATOM 812 N N . LEU A 1 111 ? -1.693 -4.098 -3.429 1.00 89.88 111 LEU A N 1
ATOM 813 C CA . LEU A 1 111 ? -1.440 -3.551 -2.095 1.00 89.88 111 LEU A CA 1
ATOM 814 C C . LEU A 1 111 ? -0.748 -4.568 -1.174 1.00 89.88 111 LEU A C 1
ATOM 816 O O . LEU A 1 111 ? 0.140 -4.184 -0.425 1.00 89.88 111 LEU A O 1
ATOM 820 N N . ALA A 1 112 ? -1.134 -5.846 -1.245 1.00 87.94 112 ALA A N 1
ATOM 821 C CA . ALA A 1 112 ? -0.574 -6.907 -0.406 1.00 87.94 112 ALA A CA 1
ATOM 822 C C . ALA A 1 112 ? 0.936 -7.112 -0.617 1.00 87.94 112 ALA A C 1
ATOM 824 O O . ALA A 1 112 ? 1.637 -7.436 0.337 1.00 87.94 112 ALA A O 1
ATOM 825 N N . ASP A 1 113 ? 1.429 -6.877 -1.835 1.00 88.62 113 ASP A N 1
ATOM 826 C CA . ASP A 1 113 ? 2.847 -7.018 -2.174 1.00 88.62 113 ASP A CA 1
ATOM 827 C C . ASP A 1 113 ? 3.617 -5.712 -1.940 1.00 88.62 113 ASP A C 1
ATOM 829 O O . ASP A 1 113 ? 4.762 -5.720 -1.494 1.00 88.62 113 ASP A O 1
ATOM 833 N N . LEU A 1 114 ? 2.983 -4.573 -2.238 1.00 90.00 114 LEU A N 1
ATOM 834 C CA . LEU A 1 114 ? 3.621 -3.261 -2.187 1.00 90.00 114 LEU A CA 1
ATOM 835 C C . LEU A 1 114 ? 3.686 -2.686 -0.766 1.00 90.00 114 LEU A C 1
ATOM 837 O O . LEU A 1 114 ? 4.686 -2.080 -0.391 1.00 90.00 114 LEU A O 1
ATOM 841 N N . PHE A 1 115 ? 2.638 -2.869 0.038 1.00 89.31 115 PHE A N 1
ATOM 842 C CA . PHE A 1 115 ? 2.552 -2.275 1.372 1.00 89.31 115 PHE A CA 1
ATOM 843 C C . PHE A 1 115 ? 3.667 -2.748 2.318 1.00 89.31 115 PHE A C 1
ATOM 845 O O . PHE A 1 115 ? 4.313 -1.876 2.892 1.00 89.31 115 PHE A O 1
ATOM 852 N N . PRO A 1 116 ? 3.993 -4.053 2.443 1.00 87.81 116 PRO A N 1
ATOM 853 C CA . PRO A 1 116 ? 5.080 -4.493 3.322 1.00 87.81 116 PRO A CA 1
ATOM 854 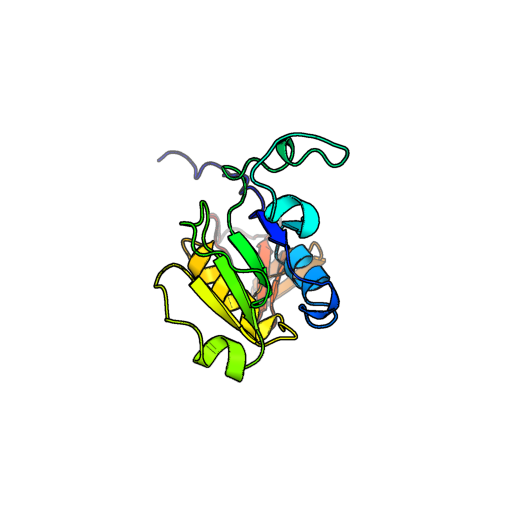C C . PRO A 1 116 ? 6.429 -3.858 2.964 1.00 87.81 116 PRO A C 1
ATOM 856 O O . PRO A 1 116 ? 7.166 -3.437 3.851 1.00 87.81 116 PRO A O 1
ATOM 859 N N . VAL A 1 117 ? 6.718 -3.721 1.663 1.00 89.31 117 VAL A N 1
ATOM 860 C CA . VAL A 1 117 ? 7.934 -3.057 1.170 1.00 89.31 117 VAL A CA 1
ATOM 861 C C . VAL A 1 117 ? 7.953 -1.591 1.593 1.00 89.31 117 VAL A C 1
ATOM 863 O O . VAL A 1 117 ? 8.938 -1.124 2.161 1.00 89.31 117 VAL A O 1
ATOM 866 N N . LEU A 1 118 ? 6.850 -0.872 1.371 1.00 88.81 118 LEU A N 1
ATOM 867 C CA . LEU A 1 118 ? 6.729 0.529 1.771 1.00 88.81 118 LEU A CA 1
ATOM 868 C C . LEU A 1 118 ? 6.869 0.706 3.284 1.00 88.81 118 LEU A C 1
ATOM 870 O O . LEU A 1 118 ? 7.517 1.648 3.719 1.00 88.81 118 LEU A O 1
ATOM 874 N N . GLN A 1 119 ? 6.316 -0.196 4.094 1.00 86.44 119 GLN A N 1
ATOM 875 C CA . GLN A 1 119 ? 6.471 -0.133 5.546 1.00 86.44 119 GLN A CA 1
ATOM 876 C C . GLN A 1 119 ? 7.921 -0.308 5.983 1.00 86.44 119 GLN A C 1
ATOM 878 O O . GLN A 1 119 ? 8.388 0.451 6.824 1.00 86.44 119 GLN A O 1
ATOM 883 N N . THR A 1 120 ? 8.645 -1.267 5.402 1.00 85.81 120 THR A N 1
ATOM 884 C CA . THR A 1 120 ? 10.067 -1.464 5.708 1.00 85.81 120 THR A CA 1
ATOM 885 C C . THR A 1 120 ? 10.906 -0.238 5.353 1.00 85.81 120 THR A C 1
ATOM 887 O O . THR A 1 120 ? 11.833 0.090 6.087 1.00 85.81 120 THR A O 1
ATOM 890 N N . LEU A 1 121 ? 10.582 0.440 4.249 1.00 85.50 121 LEU A N 1
ATOM 891 C CA . LEU A 1 121 ? 11.337 1.605 3.782 1.00 85.50 121 LEU A CA 1
ATOM 892 C C . LEU A 1 121 ? 10.973 2.899 4.525 1.00 85.50 121 LEU A C 1
ATOM 894 O O . LEU A 1 121 ? 11.846 3.725 4.770 1.00 85.50 121 LEU A O 1
ATOM 898 N N . LEU A 1 122 ? 9.697 3.085 4.871 1.00 83.81 122 LEU A N 1
ATOM 899 C CA . LEU A 1 122 ? 9.154 4.375 5.317 1.00 83.81 122 LEU A CA 1
ATOM 900 C C . LEU A 1 122 ? 8.827 4.432 6.811 1.00 83.81 122 LEU A C 1
ATOM 902 O O . LEU A 1 122 ? 8.731 5.5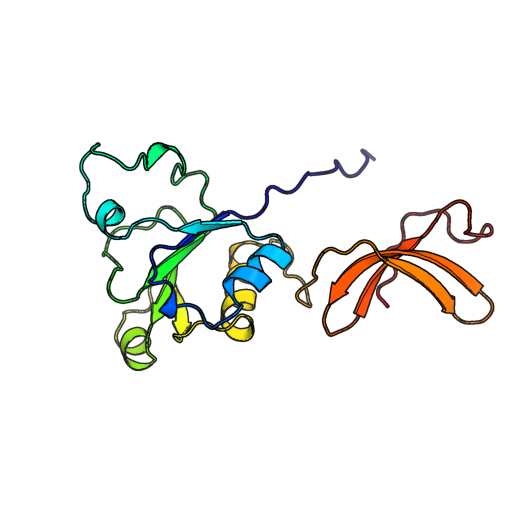17 7.386 1.00 83.81 122 LEU A O 1
ATOM 906 N N . GLU A 1 123 ? 8.600 3.290 7.460 1.00 79.94 123 GLU A N 1
ATOM 907 C CA . GLU A 1 123 ? 8.098 3.246 8.832 1.00 79.94 123 GLU A CA 1
ATOM 908 C C . GLU A 1 123 ? 9.167 2.728 9.796 1.00 79.94 123 GLU A C 1
ATOM 910 O O . GLU A 1 123 ? 9.572 1.571 9.741 1.00 79.94 123 GLU A O 1
ATOM 915 N N . ARG A 1 124 ? 9.569 3.569 10.763 1.00 72.50 124 ARG A N 1
ATOM 916 C CA . ARG A 1 124 ? 10.464 3.155 11.866 1.00 72.50 124 ARG A CA 1
ATOM 917 C C . ARG A 1 124 ? 9.897 1.986 12.679 1.00 72.50 124 ARG A C 1
ATOM 919 O O . ARG A 1 124 ? 10.647 1.155 13.175 1.00 72.50 124 ARG A O 1
ATOM 926 N N . GLU A 1 125 ? 8.575 1.946 12.816 1.00 72.38 125 GLU A N 1
ATOM 927 C CA . GLU A 1 125 ? 7.826 0.878 13.477 1.00 72.38 125 GLU A CA 1
ATOM 928 C C . GLU A 1 125 ? 6.767 0.361 12.496 1.00 72.38 125 GLU A C 1
ATOM 930 O O . GLU A 1 125 ? 5.689 0.960 12.398 1.00 72.38 125 GLU A O 1
ATOM 935 N N . PRO A 1 126 ? 7.061 -0.713 11.740 1.00 70.94 126 PRO A N 1
ATOM 936 C CA . PRO A 1 126 ? 6.129 -1.267 10.768 1.00 70.94 126 PRO A CA 1
ATOM 937 C C . PRO A 1 126 ? 4.793 -1.628 11.423 1.00 70.94 126 PRO A C 1
ATOM 939 O O . PRO A 1 126 ? 4.736 -2.398 12.390 1.00 70.94 126 PRO A O 1
ATOM 942 N N . ARG A 1 127 ? 3.686 -1.089 10.902 1.00 72.25 127 ARG A N 1
ATOM 943 C CA . ARG A 1 127 ? 2.343 -1.468 11.380 1.00 72.25 127 ARG A CA 1
ATOM 944 C C . ARG A 1 127 ? 2.123 -2.964 11.146 1.00 72.25 127 ARG A C 1
ATOM 946 O O . ARG A 1 127 ? 2.282 -3.445 10.031 1.00 72.25 127 ARG A O 1
ATOM 953 N N . ARG A 1 128 ? 1.648 -3.686 12.167 1.00 63.34 128 ARG A N 1
ATOM 954 C CA . ARG A 1 128 ? 1.287 -5.117 12.057 1.00 63.34 128 ARG A CA 1
ATOM 955 C C . ARG A 1 128 ? 0.148 -5.396 11.065 1.00 63.34 128 ARG A C 1
ATOM 957 O O . ARG A 1 128 ? 0.001 -6.526 10.618 1.00 63.34 128 ARG A O 1
ATOM 964 N N . ALA A 1 129 ? -0.667 -4.388 10.753 1.00 65.25 129 ALA A N 1
ATOM 965 C CA . ALA A 1 129 ? -1.719 -4.455 9.747 1.00 65.25 129 ALA A CA 1
ATOM 966 C C . ALA A 1 129 ? -1.936 -3.065 9.116 1.00 65.25 129 ALA A C 1
ATOM 968 O O . ALA A 1 129 ? -1.796 -2.062 9.827 1.00 65.25 129 ALA A O 1
ATOM 969 N N . PRO A 1 130 ? -2.318 -2.979 7.828 1.00 67.94 130 PRO A N 1
ATOM 970 C CA . PRO A 1 130 ? -2.717 -1.721 7.212 1.00 67.94 130 PRO A CA 1
ATOM 971 C C . PRO A 1 130 ? -3.937 -1.159 7.946 1.00 67.94 130 PRO A C 1
ATOM 973 O O . PRO A 1 130 ? -4.977 -1.817 8.010 1.00 67.94 130 PRO A O 1
ATOM 976 N N . ARG A 1 131 ? -3.802 0.041 8.522 1.00 74.94 131 ARG A N 1
ATOM 977 C CA . ARG A 1 131 ? -4.890 0.729 9.225 1.00 74.94 131 ARG A CA 1
ATOM 978 C C . ARG A 1 131 ? -5.338 1.954 8.441 1.00 74.94 131 ARG A C 1
ATOM 980 O O . ARG A 1 131 ? -4.528 2.842 8.185 1.00 74.94 131 ARG A O 1
ATOM 987 N N . ALA A 1 132 ? -6.612 1.993 8.072 1.00 72.94 132 ALA A N 1
ATOM 988 C CA . ALA A 1 132 ? -7.248 3.158 7.479 1.00 72.94 132 ALA A CA 1
ATOM 989 C C . ALA A 1 132 ? -7.768 4.077 8.598 1.00 72.94 132 ALA A C 1
ATOM 991 O O . ALA A 1 132 ? -8.460 3.585 9.494 1.00 72.94 132 ALA A O 1
ATOM 992 N N . PRO A 1 133 ? -7.482 5.389 8.567 1.00 76.62 133 PRO A N 1
ATOM 993 C CA . PRO A 1 133 ? -8.057 6.336 9.497 1.00 76.62 133 PRO A CA 1
ATOM 994 C C . PRO A 1 133 ? -9.554 6.461 9.214 1.00 76.62 133 PRO A C 1
ATOM 996 O O . PRO A 1 133 ? -9.987 6.611 8.069 1.00 76.62 133 PRO A O 1
ATOM 999 N N . VAL A 1 134 ? -10.352 6.406 10.270 1.00 80.75 134 VAL A N 1
ATOM 1000 C CA . VAL A 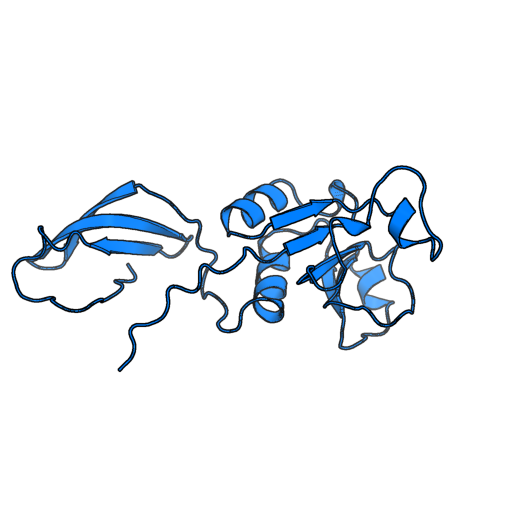1 134 ? -11.812 6.497 10.209 1.00 80.75 134 VAL A CA 1
ATOM 1001 C C . VAL A 1 134 ? -12.320 7.384 11.342 1.00 80.75 134 VAL A C 1
ATOM 1003 O O . VAL A 1 134 ? -11.575 7.762 12.242 1.00 80.75 134 VAL A O 1
ATOM 1006 N N . ARG A 1 135 ? -13.596 7.769 11.284 1.00 85.19 135 ARG A N 1
ATOM 1007 C CA . ARG A 1 135 ? -14.274 8.489 12.369 1.00 85.19 135 ARG A CA 1
ATOM 1008 C C . ARG A 1 135 ? -15.673 7.922 12.546 1.00 85.19 135 ARG A C 1
ATOM 1010 O O . ARG A 1 135 ? -16.652 8.531 12.123 1.00 85.19 135 ARG A O 1
ATOM 1017 N N . PHE A 1 136 ? -15.755 6.738 13.144 1.00 84.81 136 PHE A N 1
ATOM 1018 C CA . PHE A 1 136 ? -17.034 6.100 13.459 1.00 84.81 136 PHE A CA 1
ATOM 1019 C C . PHE A 1 136 ? -17.314 6.176 14.958 1.00 84.81 136 PHE A C 1
ATOM 1021 O O . PHE A 1 136 ? -16.397 5.942 15.745 1.00 84.81 136 PHE A O 1
ATOM 1028 N N . PRO A 1 137 ? -18.550 6.477 15.388 1.00 88.06 137 PRO A N 1
ATOM 1029 C CA . PRO A 1 137 ? -18.906 6.344 16.793 1.00 88.06 137 PRO A CA 1
ATOM 1030 C C . PRO A 1 137 ? -18.761 4.878 17.223 1.00 88.06 137 PRO A C 1
ATOM 1032 O O . PRO A 1 137 ? -19.171 3.965 16.508 1.00 88.06 137 PRO A O 1
ATOM 1035 N N . PHE A 1 138 ? -18.184 4.659 18.400 1.00 87.56 138 PHE A N 1
ATOM 1036 C CA . PHE A 1 138 ? -17.965 3.343 18.987 1.00 87.56 138 PHE A CA 1
ATOM 1037 C C . PHE A 1 138 ? -18.734 3.221 20.302 1.00 87.56 138 PHE A C 1
ATOM 1039 O O . PHE A 1 138 ? -18.684 4.108 21.158 1.00 87.56 138 PHE A O 1
ATOM 1046 N N . ARG A 1 139 ? -19.426 2.094 20.473 1.00 88.06 139 ARG A N 1
ATOM 1047 C CA . ARG A 1 139 ? -19.962 1.641 21.758 1.00 88.06 139 ARG A CA 1
ATOM 1048 C C . ARG A 1 139 ? -19.590 0.175 21.919 1.00 88.06 139 ARG A C 1
ATOM 1050 O O . ARG A 1 139 ? -19.892 -0.622 21.037 1.00 88.06 139 ARG A O 1
ATOM 1057 N N . GLY A 1 140 ? -18.944 -0.166 23.025 1.00 83.31 140 GLY A N 1
ATOM 1058 C CA . GLY A 1 140 ? -18.456 -1.517 23.290 1.00 83.31 140 GLY A CA 1
ATOM 1059 C C . GLY A 1 140 ? -18.772 -1.976 24.703 1.00 83.31 140 GLY A C 1
ATOM 1060 O O . GLY A 1 140 ? -19.017 -1.163 25.597 1.00 83.31 140 GLY A O 1
ATOM 1061 N N . VAL A 1 141 ? -18.754 -3.289 24.907 1.00 83.00 141 VAL A N 1
ATOM 1062 C CA . VAL A 1 141 ? -18.870 -3.919 26.224 1.00 83.00 141 VAL A CA 1
ATOM 1063 C C . VAL A 1 141 ? -17.736 -4.932 26.359 1.00 83.00 141 VAL A C 1
ATOM 1065 O O . VAL A 1 141 ? -17.521 -5.724 25.446 1.00 83.00 141 VAL A O 1
ATOM 1068 N N . HIS A 1 142 ? -17.002 -4.894 27.470 1.00 79.94 142 HIS A N 1
ATOM 1069 C CA . HIS A 1 142 ? -15.973 -5.883 27.800 1.00 79.94 142 HIS A CA 1
ATOM 1070 C C . HIS A 1 142 ? -16.095 -6.253 29.281 1.00 79.94 142 HIS A C 1
ATOM 1072 O O . HIS A 1 142 ? -15.916 -5.400 30.155 1.00 79.94 142 HIS A O 1
ATOM 1078 N N . GLY A 1 143 ? -16.462 -7.507 29.556 1.00 82.75 143 GLY A N 1
ATOM 1079 C CA . GLY A 1 143 ? -16.940 -7.916 30.879 1.00 82.75 143 GLY A CA 1
ATOM 1080 C C . GLY A 1 143 ? -18.153 -7.079 31.298 1.00 82.75 143 GLY A C 1
ATOM 1081 O O . GLY A 1 143 ? -19.053 -6.838 30.496 1.00 82.75 143 GLY A O 1
ATOM 1082 N N . ASP A 1 144 ? -18.127 -6.550 32.519 1.00 82.19 144 ASP A N 1
ATOM 1083 C CA . ASP A 1 144 ? -19.191 -5.683 33.049 1.00 82.19 144 ASP A CA 1
ATOM 1084 C C . ASP A 1 144 ? -19.012 -4.198 32.688 1.00 82.19 144 ASP A C 1
ATOM 1086 O O . ASP A 1 144 ? -19.772 -3.330 33.130 1.00 82.19 144 ASP A O 1
ATOM 1090 N N . ARG A 1 145 ? -17.988 -3.867 31.891 1.00 77.19 145 ARG A N 1
ATOM 1091 C CA . ARG A 1 145 ? -17.644 -2.482 31.556 1.00 77.19 145 ARG A CA 1
ATOM 1092 C C . ARG A 1 145 ? -18.221 -2.095 30.207 1.00 77.19 145 ARG A C 1
ATOM 1094 O O . ARG A 1 145 ? -18.128 -2.838 29.233 1.00 77.19 145 ARG A O 1
ATOM 1101 N N . ARG A 1 146 ? -18.782 -0.887 30.148 1.00 81.88 146 ARG A N 1
ATOM 1102 C CA . ARG A 1 146 ? -19.262 -0.253 28.918 1.00 81.88 146 ARG A CA 1
ATOM 1103 C C . ARG A 1 146 ? -18.300 0.851 28.507 1.00 81.88 146 ARG A C 1
ATOM 1105 O O . ARG A 1 146 ? -17.851 1.622 29.349 1.00 81.88 146 ARG A O 1
ATOM 1112 N N . PHE A 1 147 ? -18.036 0.927 27.213 1.00 82.81 147 PHE A N 1
ATOM 1113 C CA . PHE A 1 147 ? -17.130 1.880 26.594 1.00 82.81 147 PHE A CA 1
ATOM 1114 C C . PHE A 1 147 ? -17.902 2.685 25.559 1.00 82.81 147 PHE A C 1
ATOM 1116 O O . PHE A 1 147 ? -18.691 2.129 24.792 1.00 82.81 147 PHE A O 1
ATOM 1123 N N . VAL A 1 148 ? -17.667 3.991 25.531 1.00 86.69 148 VAL A N 1
ATOM 1124 C CA . VAL A 1 148 ? -18.153 4.888 24.482 1.00 86.69 148 VAL A CA 1
ATOM 1125 C C . VAL A 1 148 ? -16.953 5.673 23.980 1.00 86.69 148 VAL A C 1
ATOM 1127 O O . VAL A 1 148 ? -16.087 6.053 24.765 1.00 86.69 148 VAL A O 1
ATOM 1130 N N . GLY A 1 149 ? -16.869 5.868 22.672 1.00 90.12 149 GLY A N 1
ATOM 1131 C CA . GLY A 1 149 ? -15.760 6.579 22.060 1.00 90.12 149 GLY A CA 1
ATOM 1132 C C . GLY A 1 149 ? -15.916 6.671 20.553 1.00 90.12 149 GLY A C 1
ATOM 1133 O O . GLY A 1 149 ? -17.029 6.667 20.020 1.00 90.12 149 GLY A O 1
ATOM 1134 N N . ARG A 1 150 ? -14.786 6.718 19.856 1.00 90.12 150 ARG A N 1
ATOM 1135 C CA . ARG A 1 150 ? -14.713 6.729 18.397 1.00 90.12 150 ARG A CA 1
ATOM 1136 C C . ARG A 1 150 ? -13.683 5.726 17.901 1.00 90.12 150 ARG A C 1
ATOM 1138 O O . ARG A 1 150 ? -12.594 5.634 18.455 1.00 90.12 150 ARG A O 1
ATOM 1145 N N . VAL A 1 151 ? -14.006 4.998 16.838 1.00 86.81 151 VAL A N 1
ATOM 1146 C CA . VAL A 1 151 ? -12.995 4.285 16.056 1.00 86.81 151 VAL A CA 1
ATOM 1147 C C . VAL A 1 151 ? -12.216 5.332 15.274 1.00 86.81 151 VAL A C 1
ATOM 1149 O O . VAL A 1 151 ? -12.816 6.088 14.505 1.00 86.81 151 VAL A O 1
ATOM 1152 N N . VAL A 1 152 ? -10.905 5.382 15.493 1.00 85.25 152 VAL A N 1
ATOM 1153 C CA . VAL A 1 152 ? -9.9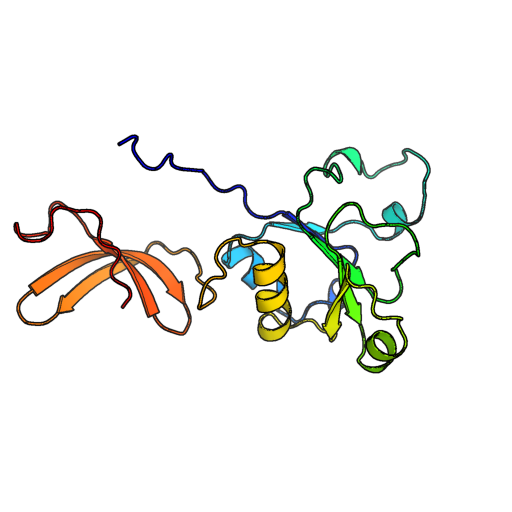87 6.307 14.814 1.00 85.25 152 VAL A CA 1
ATOM 1154 C C . VAL A 1 152 ? -9.202 5.626 13.705 1.00 85.25 152 VAL A C 1
ATOM 1156 O O . VAL A 1 152 ? -8.826 6.280 12.737 1.00 85.25 152 VAL A O 1
ATOM 1159 N N . GLU A 1 153 ? -9.003 4.310 13.796 1.00 80.56 153 GLU A N 1
ATOM 1160 C CA . GLU A 1 153 ? -8.367 3.526 12.740 1.00 80.56 153 GLU A CA 1
ATOM 1161 C C . GLU A 1 153 ? -8.986 2.129 12.626 1.00 80.56 153 GLU A C 1
ATOM 1163 O O . GLU A 1 153 ? -9.410 1.547 13.622 1.00 80.56 153 GLU A O 1
ATOM 1168 N N . LEU A 1 154 ? -9.007 1.562 11.422 1.00 81.06 154 LEU A N 1
ATOM 1169 C CA . LEU A 1 154 ? -9.573 0.242 11.143 1.00 81.06 154 LEU A CA 1
ATOM 1170 C C . LEU A 1 154 ? -8.622 -0.577 10.267 1.00 81.06 154 LEU A C 1
ATOM 1172 O O . LEU A 1 154 ? -8.095 -0.064 9.283 1.00 81.06 154 LEU A O 1
ATOM 1176 N N . SER A 1 155 ? -8.414 -1.847 10.606 1.00 75.69 155 SER A N 1
ATOM 1177 C CA . SER A 1 155 ? -7.705 -2.828 9.780 1.00 75.69 155 SER A CA 1
ATOM 1178 C C . SER A 1 155 ? -8.559 -4.068 9.539 1.00 75.69 155 SER A C 1
ATOM 1180 O O . SER A 1 155 ? -9.621 -4.244 10.129 1.00 75.69 155 SER A O 1
ATOM 1182 N N . ALA A 1 156 ? -8.061 -4.977 8.698 1.00 67.38 156 ALA A N 1
ATOM 1183 C CA . ALA A 1 156 ? -8.661 -6.300 8.520 1.00 67.38 156 ALA A CA 1
ATOM 1184 C C . ALA A 1 156 ? -8.663 -7.151 9.805 1.00 67.38 156 ALA A C 1
ATOM 1186 O O . ALA A 1 156 ? -9.404 -8.123 9.897 1.00 67.38 156 ALA A O 1
ATOM 1187 N N . THR A 1 157 ? -7.819 -6.810 10.781 1.00 67.81 157 THR A N 1
ATOM 1188 C CA . THR A 1 157 ? -7.603 -7.600 12.000 1.00 67.81 157 THR A CA 1
ATOM 1189 C C . THR A 1 157 ? -8.169 -6.941 13.251 1.00 67.81 157 THR A C 1
ATOM 1191 O O . THR A 1 157 ? -7.942 -7.467 14.333 1.00 67.81 157 THR A O 1
ATOM 1194 N N . GLY A 1 158 ? -8.810 -5.776 13.137 1.00 80.31 158 GLY A N 1
ATOM 1195 C CA . GLY A 1 158 ? -9.291 -5.051 14.306 1.00 80.31 158 GLY A CA 1
ATOM 1196 C C . GLY A 1 158 ? -9.445 -3.554 14.090 1.00 80.31 158 GLY A C 1
ATOM 1197 O O . GLY A 1 158 ? -9.409 -3.041 12.969 1.00 80.31 158 GLY A O 1
ATOM 1198 N N . CYS A 1 159 ? -9.609 -2.827 15.186 1.00 81.69 159 CYS A N 1
ATOM 1199 C CA . CYS A 1 159 ? -9.759 -1.380 15.154 1.00 81.69 159 CYS A CA 1
ATOM 1200 C C . CYS A 1 159 ? -9.028 -0.704 16.316 1.00 81.69 159 CYS A C 1
ATOM 1202 O O . CYS A 1 159 ? -8.776 -1.299 17.361 1.00 81.69 159 CYS A O 1
ATOM 1204 N N . LEU A 1 160 ? -8.621 0.545 16.100 1.00 80.81 160 LEU A N 1
ATOM 1205 C CA . LEU A 1 160 ? -8.113 1.414 17.150 1.00 80.81 160 LEU A CA 1
ATOM 1206 C C . LEU A 1 160 ? -9.243 2.339 17.577 1.00 80.81 160 LEU A C 1
ATOM 1208 O O . LEU A 1 160 ? -9.802 3.071 16.753 1.00 80.81 160 LEU A O 1
ATOM 1212 N N . VAL A 1 161 ? -9.553 2.313 18.867 1.00 84.38 161 VAL A N 1
ATOM 1213 C CA . VAL A 1 161 ? -10.568 3.172 19.469 1.00 84.38 161 VAL A CA 1
ATOM 1214 C C . VAL A 1 161 ? -9.923 4.232 20.347 1.00 84.38 161 VAL A C 1
ATOM 1216 O O . VAL A 1 161 ? -8.978 3.972 21.086 1.00 84.38 161 VAL A O 1
ATOM 1219 N N . GLU A 1 162 ? -10.468 5.436 20.274 1.00 85.12 162 GLU A N 1
ATOM 1220 C CA . GLU A 1 162 ? -10.230 6.508 21.225 1.00 85.12 162 GLU A CA 1
ATOM 1221 C C . GLU A 1 162 ? -11.467 6.617 22.115 1.00 85.12 162 GLU A C 1
ATOM 1223 O O . GLU A 1 162 ? -12.578 6.853 21.628 1.00 85.12 162 GLU A O 1
ATOM 1228 N N . LEU A 1 163 ? -11.288 6.372 23.410 1.00 84.62 163 LEU A N 1
ATOM 1229 C CA . LEU A 1 163 ? -12.374 6.385 24.384 1.00 84.62 163 LEU A CA 1
ATOM 1230 C C . LEU A 1 163 ? -12.738 7.817 24.773 1.00 84.62 163 LEU A C 1
ATOM 1232 O O . LEU A 1 163 ? -11.866 8.676 24.882 1.00 84.62 163 LEU A O 1
ATOM 1236 N N . ASP A 1 164 ? -14.024 8.058 25.014 1.00 81.38 164 ASP A N 1
ATOM 1237 C CA . ASP A 1 164 ? -14.484 9.319 25.582 1.00 81.38 164 ASP A CA 1
ATOM 1238 C C . ASP A 1 164 ? -14.120 9.360 27.080 1.00 81.38 164 ASP A C 1
ATOM 1240 O O . ASP A 1 164 ? -14.651 8.553 27.858 1.00 81.38 164 ASP A O 1
ATOM 1244 N N . PRO A 1 165 ? -13.236 10.279 27.512 1.00 68.56 165 PRO A N 1
ATOM 1245 C CA . PRO A 1 165 ? -12.834 10.379 28.910 1.00 68.56 165 PRO A CA 1
ATOM 1246 C C . PRO A 1 165 ? -14.010 10.719 29.838 1.00 68.56 165 PRO A C 1
ATOM 1248 O O . PRO A 1 165 ? -13.968 10.354 31.009 1.00 68.56 165 PRO A O 1
ATOM 1251 N N . ALA A 1 166 ? -15.081 11.351 29.339 1.00 66.06 166 ALA A N 1
ATOM 1252 C CA . ALA A 1 166 ? -16.275 11.654 30.131 1.00 66.06 166 ALA A CA 1
ATOM 1253 C C . ALA A 1 166 ? -17.182 10.426 30.347 1.00 66.06 166 ALA A C 1
ATOM 1255 O O . ALA A 1 166 ? -17.953 10.382 31.307 1.00 66.06 166 ALA A O 1
ATOM 1256 N N . ALA A 1 167 ? -17.089 9.415 29.477 1.00 58.66 167 ALA A N 1
ATOM 1257 C CA . ALA A 1 167 ? -17.841 8.163 29.592 1.00 58.66 167 ALA A CA 1
ATOM 1258 C C . ALA A 1 167 ? -17.089 7.082 30.392 1.00 58.66 167 ALA A C 1
ATOM 1260 O O . ALA A 1 167 ? -17.687 6.084 30.809 1.00 58.66 167 ALA A O 1
ATOM 1261 N N . ALA A 1 168 ? -15.789 7.271 30.629 1.00 53.88 168 ALA A N 1
ATOM 1262 C CA . ALA A 1 168 ? -14.974 6.382 31.439 1.00 53.88 168 ALA A CA 1
ATOM 1263 C C . ALA A 1 168 ? -15.262 6.609 32.935 1.00 53.88 168 ALA A C 1
ATOM 1265 O O . ALA A 1 168 ? -14.717 7.505 33.575 1.00 53.88 168 ALA A O 1
ATOM 1266 N N . ARG A 1 169 ? -16.112 5.765 33.537 1.00 50.00 169 ARG A N 1
ATOM 1267 C CA . ARG A 1 169 ? -16.158 5.643 35.008 1.00 50.00 169 ARG A CA 1
ATOM 1268 C C . ARG A 1 169 ? -14.746 5.316 35.551 1.00 50.00 169 ARG A C 1
ATOM 1270 O O . ARG A 1 169 ? -13.992 4.620 34.866 1.00 50.00 169 ARG A O 1
ATOM 1277 N N . PRO A 1 170 ? -14.387 5.796 36.759 1.00 44.06 170 PRO A N 1
ATOM 1278 C CA . PRO A 1 170 ? -13.022 6.176 37.147 1.00 44.06 170 PRO A CA 1
ATOM 1279 C C . PRO A 1 170 ? -12.111 4.979 37.459 1.00 44.06 170 PRO A C 1
ATOM 1281 O O . PRO A 1 170 ? -11.746 4.734 38.602 1.00 44.06 170 PRO A O 1
ATOM 1284 N N . ALA A 1 171 ? -11.740 4.214 36.439 1.00 41.75 171 ALA A N 1
ATOM 1285 C CA . ALA A 1 171 ? -10.752 3.143 36.565 1.00 41.75 171 ALA A CA 1
ATOM 1286 C C . ALA A 1 171 ? -9.877 3.003 35.310 1.00 41.75 171 ALA A C 1
ATOM 1288 O O . ALA A 1 171 ? -9.437 1.905 34.992 1.00 41.75 171 ALA A O 1
ATOM 1289 N N . LEU A 1 172 ? -9.705 4.081 34.542 1.00 43.66 172 LEU A N 1
ATOM 1290 C CA . LEU A 1 172 ? -8.751 4.168 33.430 1.00 43.66 172 LEU A CA 1
ATOM 1291 C C . LEU A 1 172 ? -8.477 5.649 33.135 1.00 43.66 172 LEU A C 1
ATOM 1293 O O . LEU A 1 172 ? -8.873 6.198 32.112 1.00 43.66 172 LEU A O 1
ATOM 1297 N N . LEU A 1 173 ? -7.851 6.326 34.095 1.00 42.56 173 LEU A N 1
ATOM 1298 C CA . LEU A 1 173 ? -7.075 7.519 33.787 1.00 42.56 173 LEU A CA 1
ATOM 1299 C C . LEU A 1 173 ? -5.676 7.022 33.455 1.00 42.56 173 LEU A C 1
ATOM 1301 O O . LEU A 1 173 ? -4.934 6.698 34.369 1.00 42.56 173 LEU A O 1
ATOM 1305 N N . GLU A 1 174 ? -5.407 6.871 32.161 1.00 37.22 174 GLU A N 1
ATOM 1306 C CA . GLU A 1 174 ? -4.127 7.153 31.494 1.00 37.22 174 GLU A CA 1
ATOM 1307 C C . GLU A 1 174 ? -4.121 6.472 30.121 1.00 37.22 174 GLU A C 1
ATOM 1309 O O . GLU A 1 174 ? -3.883 5.281 30.017 1.00 37.22 174 GLU A O 1
ATOM 1314 N N . GLY A 1 175 ? -4.418 7.234 29.062 1.00 42.62 175 GLY A N 1
ATOM 1315 C CA . GLY A 1 175 ? -3.839 7.077 27.715 1.00 42.62 175 GLY A CA 1
ATOM 1316 C C . GLY A 1 175 ? -3.843 5.716 26.997 1.00 42.62 175 GLY A C 1
ATOM 1317 O O . GLY A 1 175 ? -3.172 5.608 25.970 1.00 42.62 175 GLY A O 1
ATOM 1318 N N . GLU A 1 176 ? -4.541 4.687 27.476 1.00 42.38 176 GLU A N 1
ATOM 1319 C CA . GLU A 1 176 ? -4.405 3.342 26.918 1.00 42.38 176 GLU A CA 1
ATOM 1320 C C . GLU A 1 176 ? -5.176 3.172 25.605 1.00 42.38 176 GLU A C 1
ATOM 1322 O O . GLU A 1 176 ? -6.402 3.273 25.516 1.00 42.38 176 GLU A O 1
ATOM 1327 N N . ARG A 1 177 ? -4.409 2.868 24.557 1.00 47.22 177 ARG A N 1
ATOM 1328 C CA . ARG A 1 177 ? -4.898 2.413 23.259 1.00 47.22 177 ARG A CA 1
ATOM 1329 C C . ARG A 1 177 ? -5.357 0.962 23.384 1.00 47.22 177 ARG A C 1
ATOM 1331 O O . ARG A 1 177 ? -4.530 0.054 23.422 1.00 47.22 177 ARG A O 1
ATOM 1338 N N . LEU A 1 178 ? -6.667 0.736 23.392 1.00 47.84 178 LEU A N 1
ATOM 1339 C CA . LEU A 1 178 ? -7.229 -0.606 23.252 1.00 47.84 178 LEU A CA 1
ATOM 1340 C C . LEU A 1 178 ? -7.129 -1.047 21.787 1.00 47.84 178 LEU A C 1
ATOM 1342 O O . LEU A 1 178 ? -7.765 -0.468 20.905 1.00 47.84 178 LEU A O 1
ATOM 1346 N N . ASN A 1 179 ? -6.311 -2.071 21.538 1.00 45.59 179 ASN A N 1
ATOM 1347 C CA . ASN A 1 179 ? -6.398 -2.865 20.318 1.00 45.59 179 ASN A CA 1
ATOM 1348 C C . ASN A 1 179 ? -7.499 -3.906 20.523 1.00 45.59 179 ASN A C 1
ATOM 1350 O O . ASN A 1 179 ? -7.315 -4.835 21.310 1.00 45.59 179 ASN A O 1
ATOM 1354 N N . LEU A 1 180 ? -8.623 -3.711 19.836 1.00 50.34 180 LEU A N 1
ATOM 1355 C CA . LEU A 1 180 ? -9.693 -4.699 19.699 1.00 50.34 180 LEU A CA 1
ATOM 1356 C C . LEU A 1 180 ? -9.567 -5.402 18.352 1.00 50.34 180 LEU A C 1
ATOM 1358 O O . LEU A 1 180 ? -9.322 -4.682 17.352 1.00 50.34 180 LEU A O 1
#

Secondary structure (DSSP, 8-state):
---------PPPEEEE-S-GGGBPTTHHHHHHHTT-EEEE--HHHHT--S--SSS-GGGS-TTT-SEEEEEGGG--SSPPSS-EEEEE-HHHHHTS---TTEEEEESSB-HHHHHHHHHHHH-SS--SS--EEEEEEEEEEETTEEEEEEEEEEETTEEEEEE-TTTS-SS--S---EE-

pLDDT: mean 70.44, std 18.59, range [28.77, 92.44]